Protein AF-A0A4L0P262-F1 (afdb_monomer_lite)

Structure (mmCIF, N/CA/C/O backbone):
data_AF-A0A4L0P262-F1
#
_entry.id   AF-A0A4L0P262-F1
#
loop_
_atom_site.group_PDB
_atom_site.id
_atom_site.type_symbol
_atom_site.label_atom_id
_atom_site.label_alt_id
_atom_site.label_comp_id
_atom_site.label_asym_id
_atom_site.label_entity_id
_atom_site.label_seq_id
_atom_site.pdbx_PDB_ins_code
_atom_site.Cartn_x
_atom_site.Cartn_y
_atom_site.Cartn_z
_atom_site.occupancy
_atom_site.B_iso_or_equiv
_atom_site.auth_seq_id
_atom_site.auth_comp_id
_atom_site.auth_asym_id
_atom_site.auth_atom_id
_atom_site.pdbx_PDB_model_num
ATOM 1 N N . MET A 1 1 ? 10.558 -19.652 -18.242 1.00 34.09 1 MET A N 1
ATOM 2 C CA . MET A 1 1 ? 9.268 -19.268 -17.632 1.00 34.09 1 MET A CA 1
ATOM 3 C C . MET A 1 1 ? 9.149 -17.761 -17.713 1.00 34.09 1 MET A C 1
ATOM 5 O O . MET A 1 1 ? 9.940 -17.066 -17.094 1.00 34.09 1 MET A O 1
ATOM 9 N N . ILE A 1 2 ? 8.242 -17.273 -18.554 1.00 37.44 2 ILE A N 1
ATOM 10 C CA . ILE A 1 2 ? 7.908 -15.852 -18.667 1.00 37.44 2 ILE A CA 1
ATOM 11 C C . ILE A 1 2 ? 7.004 -15.547 -17.469 1.00 37.44 2 ILE A C 1
ATOM 13 O O . ILE A 1 2 ? 6.025 -16.261 -17.262 1.00 37.44 2 ILE A O 1
ATOM 17 N N . ALA A 1 3 ? 7.376 -14.574 -16.633 1.00 38.41 3 ALA A N 1
ATOM 18 C CA . ALA A 1 3 ? 6.565 -14.160 -15.493 1.00 38.41 3 ALA A CA 1
ATOM 19 C C . ALA A 1 3 ? 5.204 -13.690 -16.018 1.00 38.41 3 ALA A C 1
ATOM 21 O O . ALA A 1 3 ? 5.108 -12.716 -16.762 1.00 38.41 3 ALA A O 1
ATOM 22 N N . ASN A 1 4 ? 4.181 -14.479 -15.708 1.00 40.25 4 ASN A N 1
ATOM 23 C CA . ASN A 1 4 ? 2.859 -14.366 -16.288 1.00 40.25 4 ASN A CA 1
ATOM 24 C C . ASN A 1 4 ? 2.253 -13.012 -15.902 1.00 40.25 4 ASN A C 1
ATOM 26 O O . ASN A 1 4 ? 2.101 -12.710 -14.719 1.00 40.25 4 ASN A O 1
ATOM 30 N N . SER A 1 5 ? 1.811 -12.249 -16.897 1.00 39.28 5 SER A N 1
ATOM 31 C CA . SER A 1 5 ? 0.969 -11.053 -16.766 1.00 39.28 5 SER A CA 1
ATOM 32 C C . SER A 1 5 ? -0.412 -11.339 -16.120 1.00 39.28 5 SER A C 1
ATOM 34 O O . SER A 1 5 ? -1.323 -10.530 -16.243 1.00 39.28 5 SER A O 1
ATOM 36 N N . GLY A 1 6 ? -0.587 -12.486 -15.449 1.00 41.78 6 GLY A N 1
ATOM 37 C CA . GLY A 1 6 ? -1.846 -12.990 -14.888 1.00 41.78 6 GLY A CA 1
ATOM 38 C C . GLY A 1 6 ? -2.045 -12.760 -13.384 1.00 41.78 6 GLY A C 1
ATOM 39 O O . GLY A 1 6 ? -3.049 -13.202 -12.844 1.00 41.78 6 GLY A O 1
ATOM 40 N N . ALA A 1 7 ? -1.122 -12.088 -12.685 1.00 52.00 7 ALA A N 1
ATOM 41 C CA . ALA A 1 7 ? -1.348 -11.685 -11.286 1.00 52.00 7 ALA A CA 1
ATOM 42 C C . ALA A 1 7 ? -2.220 -10.415 -11.167 1.00 52.00 7 ALA A C 1
ATOM 44 O O . ALA A 1 7 ? -2.814 -10.147 -10.120 1.00 52.00 7 ALA A O 1
ATOM 45 N N . TYR A 1 8 ? -2.313 -9.629 -12.242 1.00 48.34 8 TYR A N 1
ATOM 46 C CA . TYR A 1 8 ? -3.209 -8.483 -12.321 1.00 48.34 8 TYR A CA 1
ATOM 47 C C . TYR A 1 8 ? -4.596 -8.996 -12.741 1.00 48.34 8 TYR A C 1
ATOM 49 O O . TYR A 1 8 ? -4.810 -9.332 -13.900 1.00 48.34 8 TYR A O 1
ATOM 57 N N . GLY A 1 9 ? -5.480 -9.199 -11.759 1.00 53.25 9 GLY A N 1
ATOM 58 C CA . GLY A 1 9 ? -6.794 -9.829 -11.922 1.00 53.25 9 GLY A CA 1
ATOM 59 C C . GLY A 1 9 ? -7.169 -10.738 -10.747 1.00 53.25 9 GLY A C 1
ATOM 60 O O . GLY A 1 9 ? -8.254 -10.617 -10.195 1.00 53.25 9 GLY A O 1
ATOM 61 N N . ALA A 1 10 ? -6.233 -11.572 -10.277 1.00 57.12 10 ALA A N 1
ATOM 62 C CA . ALA A 1 10 ? -6.459 -12.475 -9.137 1.00 57.12 10 ALA A CA 1
ATOM 63 C C . ALA A 1 10 ? -6.715 -11.743 -7.806 1.00 57.12 10 ALA A C 1
ATOM 65 O O . ALA A 1 10 ? -7.158 -12.347 -6.836 1.00 57.12 10 ALA A O 1
ATOM 66 N N . HIS A 1 11 ? -6.413 -10.444 -7.751 1.00 60.91 11 HIS A N 1
ATOM 67 C CA . HIS A 1 11 ? -6.653 -9.626 -6.576 1.00 60.91 11 HIS A CA 1
ATOM 68 C C . HIS A 1 11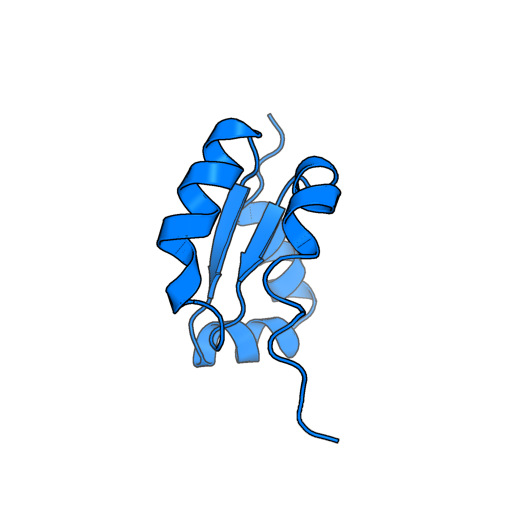 ? -8.119 -9.187 -6.447 1.00 60.91 11 HIS A C 1
ATOM 70 O O . HIS A 1 11 ? -8.552 -9.006 -5.318 1.00 60.91 11 HIS A O 1
ATOM 76 N N . TYR A 1 12 ? -8.904 -9.075 -7.529 1.00 63.19 12 TYR A N 1
ATOM 77 C CA . TYR A 1 12 ? -10.290 -8.578 -7.445 1.00 63.19 12 TYR A CA 1
ATOM 78 C C . TYR A 1 12 ? -11.168 -9.405 -6.495 1.00 63.19 12 TYR A C 1
ATOM 80 O O . TYR A 1 12 ? -11.936 -8.831 -5.727 1.00 63.19 12 TYR A O 1
ATOM 88 N N . ASP A 1 13 ? -10.984 -10.726 -6.473 1.00 67.25 13 ASP A N 1
ATOM 89 C CA . ASP A 1 13 ? -11.760 -11.633 -5.618 1.00 67.25 13 ASP A CA 1
ATOM 90 C C . ASP A 1 13 ? -11.314 -11.616 -4.145 1.00 67.25 13 ASP A C 1
ATOM 92 O O . ASP A 1 13 ? -12.084 -11.976 -3.257 1.00 67.25 13 ASP A O 1
ATOM 96 N N . ILE A 1 14 ? -10.074 -11.198 -3.867 1.00 78.12 14 ILE A N 1
ATOM 97 C CA . ILE A 1 14 ? -9.489 -11.204 -2.514 1.00 78.12 14 ILE A CA 1
ATOM 98 C C . ILE A 1 14 ? -9.329 -9.806 -1.920 1.00 78.12 14 ILE A C 1
ATOM 100 O O . ILE A 1 14 ? -9.080 -9.687 -0.726 1.00 78.12 14 ILE A O 1
ATOM 104 N N . MET A 1 15 ? -9.471 -8.746 -2.723 1.00 79.81 15 MET A N 1
ATOM 105 C CA . MET A 1 15 ? -9.308 -7.357 -2.288 1.00 79.81 15 MET A CA 1
ATOM 106 C C . MET A 1 15 ? -10.190 -7.057 -1.080 1.00 79.81 15 MET A C 1
ATOM 108 O O . MET A 1 15 ? -9.691 -6.528 -0.096 1.00 79.81 15 MET A O 1
ATOM 112 N N . GLY A 1 16 ? -11.458 -7.479 -1.119 1.00 79.56 16 GLY A N 1
ATOM 113 C CA . GLY A 1 16 ? -12.425 -7.277 -0.034 1.00 79.56 16 GLY A CA 1
ATOM 114 C C . GLY A 1 16 ? -12.082 -7.956 1.297 1.00 79.56 16 GLY A C 1
ATOM 115 O O . GLY A 1 16 ? -12.779 -7.727 2.278 1.00 79.56 16 GLY A O 1
ATOM 116 N N . VAL A 1 17 ? -11.040 -8.791 1.346 1.00 87.25 17 VAL A N 1
ATOM 117 C CA . VAL A 1 17 ? -10.562 -9.447 2.576 1.00 87.25 17 VAL A CA 1
ATOM 118 C C . VAL A 1 17 ? -9.525 -8.588 3.310 1.00 87.25 17 VAL A C 1
ATOM 120 O O . VAL A 1 17 ? -9.261 -8.826 4.485 1.00 87.25 17 VAL A O 1
ATOM 123 N N . TYR A 1 18 ? -8.920 -7.608 2.636 1.00 89.50 18 TYR A N 1
ATOM 124 C CA . TYR A 1 18 ? -7.839 -6.792 3.184 1.00 89.50 18 TYR A CA 1
ATOM 125 C C . TYR A 1 18 ? -8.295 -5.367 3.469 1.00 89.50 18 TYR A C 1
ATOM 127 O O . TYR A 1 18 ? -8.972 -4.752 2.652 1.00 89.50 18 TYR A O 1
ATOM 135 N N . ASP A 1 19 ? -7.816 -4.799 4.574 1.00 91.00 19 ASP A N 1
ATOM 136 C CA . ASP A 1 19 ? -8.142 -3.420 4.946 1.00 91.00 19 ASP A CA 1
ATOM 137 C C . ASP A 1 19 ? -7.214 -2.373 4.296 1.00 91.00 19 ASP A C 1
ATOM 139 O O . ASP A 1 19 ? -7.589 -1.213 4.102 1.00 91.00 19 ASP A O 1
ATOM 143 N N . LEU A 1 20 ? -5.992 -2.787 3.932 1.00 92.69 20 LEU A N 1
ATOM 144 C CA . LEU A 1 20 ? -4.966 -1.946 3.313 1.00 92.69 20 LEU A CA 1
ATOM 145 C C . LEU A 1 20 ? -4.248 -2.690 2.180 1.00 92.69 20 LEU A C 1
ATOM 147 O O . LEU A 1 20 ? -3.703 -3.777 2.372 1.00 92.69 20 LEU A O 1
ATOM 151 N N . ILE A 1 21 ? -4.156 -2.046 1.017 1.00 92.81 21 ILE A N 1
ATOM 152 C CA . ILE A 1 21 ? -3.399 -2.523 -0.145 1.00 92.81 21 ILE A CA 1
ATOM 153 C C . ILE A 1 21 ? -2.227 -1.573 -0.418 1.00 92.81 21 ILE A C 1
ATOM 155 O O . ILE A 1 21 ? -2.407 -0.374 -0.632 1.00 92.81 21 ILE A O 1
ATOM 159 N N . ILE A 1 22 ? -1.009 -2.119 -0.461 1.00 94.12 22 ILE A N 1
ATOM 160 C CA . ILE A 1 22 ? 0.225 -1.368 -0.736 1.00 94.12 22 ILE A CA 1
ATOM 161 C C . ILE A 1 22 ? 0.784 -1.791 -2.097 1.00 94.12 22 ILE A C 1
ATOM 163 O O . ILE A 1 22 ? 1.250 -2.917 -2.270 1.00 94.12 22 ILE A O 1
ATOM 167 N N . LEU A 1 23 ? 0.789 -0.876 -3.066 1.00 93.81 23 LEU A N 1
ATOM 168 C CA . LEU A 1 23 ? 1.344 -1.126 -4.394 1.00 93.81 23 LEU A CA 1
ATOM 169 C C . LEU A 1 23 ? 2.859 -0.921 -4.414 1.00 93.81 23 LEU A C 1
ATOM 171 O O . LEU A 1 23 ? 3.376 0.146 -4.057 1.00 93.81 23 LEU A O 1
ATOM 175 N N . ALA A 1 24 ? 3.568 -1.940 -4.900 1.00 93.50 24 ALA A N 1
ATOM 176 C CA . ALA A 1 24 ? 4.996 -1.868 -5.172 1.00 93.50 24 ALA A CA 1
ATOM 177 C C . ALA A 1 24 ? 5.293 -0.939 -6.373 1.00 93.50 24 ALA A C 1
ATOM 179 O O . ALA A 1 24 ? 4.437 -0.752 -7.245 1.00 93.50 24 ALA A O 1
ATOM 180 N N . PRO A 1 25 ? 6.523 -0.404 -6.500 1.00 91.75 25 PRO A N 1
ATOM 181 C CA . PRO A 1 25 ? 6.845 0.606 -7.512 1.00 91.75 25 PRO A CA 1
ATOM 182 C C . PRO A 1 25 ? 6.596 0.152 -8.957 1.00 91.75 25 PRO A C 1
ATOM 184 O O . PRO A 1 25 ? 6.216 0.966 -9.795 1.00 91.75 25 PRO A O 1
ATOM 187 N N . GLN A 1 26 ? 6.781 -1.144 -9.235 1.00 90.25 26 GLN A N 1
ATOM 188 C CA . GLN A 1 26 ? 6.616 -1.739 -10.569 1.00 90.25 26 GLN A CA 1
ATOM 189 C C . GLN A 1 26 ? 5.157 -1.759 -11.045 1.00 90.25 26 GLN A C 1
ATOM 191 O O . GLN A 1 26 ? 4.901 -1.729 -12.241 1.00 90.25 26 GLN A O 1
ATOM 196 N N . VAL A 1 27 ? 4.202 -1.782 -10.112 1.00 91.75 27 VAL A N 1
ATOM 197 C CA . VAL A 1 27 ? 2.758 -1.859 -10.391 1.00 91.75 27 VAL A CA 1
ATOM 198 C C . VAL A 1 27 ? 2.045 -0.538 -10.095 1.00 91.75 27 VAL A C 1
ATOM 200 O O . VAL A 1 27 ? 0.823 -0.460 -10.088 1.00 91.75 27 VAL A O 1
ATOM 203 N N . ARG A 1 28 ? 2.791 0.550 -9.875 1.00 88.94 28 ARG A N 1
ATOM 204 C CA . ARG A 1 28 ? 2.226 1.860 -9.522 1.00 88.94 28 ARG A CA 1
ATOM 205 C C . ARG A 1 28 ? 1.335 2.464 -10.617 1.00 88.94 28 ARG A C 1
ATOM 207 O O . ARG A 1 28 ? 0.457 3.261 -10.297 1.00 88.94 28 ARG A O 1
ATOM 214 N N . SER A 1 29 ? 1.534 2.107 -11.889 1.00 89.62 29 SER A N 1
ATOM 215 C CA . SER A 1 29 ? 0.683 2.558 -13.007 1.00 89.62 29 SER A CA 1
ATOM 216 C C . SER A 1 29 ? -0.793 2.202 -12.813 1.00 89.62 29 SER A C 1
ATOM 218 O O . SER A 1 29 ? -1.663 2.939 -13.266 1.00 89.62 29 SER A O 1
ATOM 220 N N . TYR A 1 30 ? -1.059 1.126 -12.078 1.00 88.50 30 TYR A N 1
ATOM 221 C CA . TYR A 1 30 ? -2.388 0.597 -11.794 1.00 88.50 30 TYR A CA 1
ATOM 222 C C . TYR A 1 30 ? -3.121 1.308 -10.651 1.00 88.50 30 TYR A C 1
ATOM 224 O O . TYR A 1 30 ? -4.309 1.088 -10.440 1.00 88.50 30 TYR A O 1
ATOM 232 N N . TYR A 1 31 ? -2.445 2.212 -9.932 1.00 90.50 31 TYR A N 1
ATOM 233 C CA . TYR A 1 31 ? -3.009 2.874 -8.754 1.00 90.50 31 TYR A CA 1
ATOM 234 C C .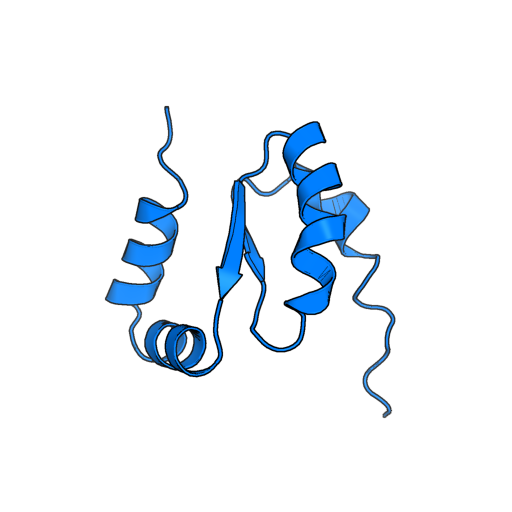 TYR A 1 31 ? -4.340 3.578 -9.030 1.00 90.50 31 TYR A C 1
ATOM 236 O O . TYR A 1 31 ? -5.248 3.504 -8.213 1.00 90.50 31 TYR A O 1
ATOM 244 N N . ARG A 1 32 ? -4.472 4.264 -10.174 1.00 90.88 32 ARG A N 1
ATOM 245 C CA . ARG A 1 32 ? -5.701 5.010 -10.489 1.00 90.88 32 ARG A CA 1
ATOM 246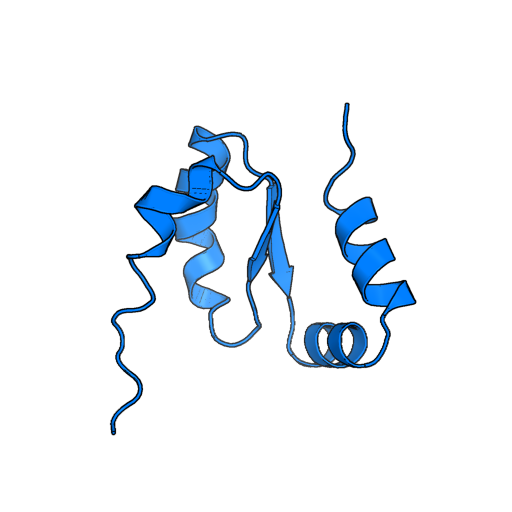 C C . ARG A 1 32 ? -6.903 4.094 -10.684 1.00 90.88 32 ARG A C 1
ATOM 248 O O . ARG A 1 32 ? -7.984 4.449 -10.242 1.00 90.88 32 ARG A O 1
ATOM 255 N N . GLU A 1 33 ? -6.700 2.961 -11.344 1.00 88.62 33 GLU A N 1
ATOM 256 C CA . GLU A 1 33 ? -7.750 1.975 -11.589 1.00 88.62 33 GLU A CA 1
ATOM 257 C C . GLU A 1 33 ? -8.131 1.281 -10.279 1.00 88.62 33 GLU A C 1
ATOM 259 O O . GLU A 1 33 ? -9.274 1.379 -9.844 1.00 88.62 33 GLU A O 1
ATOM 264 N N . MET A 1 34 ? -7.146 0.721 -9.569 1.00 87.62 34 MET A N 1
ATOM 265 C CA . MET A 1 34 ? -7.383 0.017 -8.305 1.00 87.62 34 MET A CA 1
ATOM 266 C C . MET A 1 34 ? -7.966 0.913 -7.210 1.00 87.62 34 MET A C 1
ATOM 268 O O . MET A 1 34 ? -8.666 0.421 -6.329 1.00 87.62 34 MET A O 1
ATOM 272 N N . LYS A 1 35 ? -7.697 2.223 -7.243 1.00 90.69 35 LYS A N 1
ATOM 273 C CA . LYS A 1 35 ? -8.282 3.171 -6.292 1.00 90.69 35 LYS A CA 1
ATOM 274 C C . LYS A 1 35 ? -9.797 3.271 -6.429 1.00 90.69 35 LYS A C 1
ATOM 276 O O . LYS A 1 35 ? -10.470 3.328 -5.408 1.00 90.69 35 LYS A O 1
ATOM 281 N N . VAL A 1 36 ? -10.328 3.235 -7.651 1.00 90.75 36 VAL A N 1
ATOM 282 C CA . VAL A 1 36 ? -11.782 3.264 -7.876 1.00 90.75 36 VAL A CA 1
ATOM 283 C C . VAL A 1 36 ? -12.444 2.036 -7.250 1.00 90.75 36 VAL A C 1
ATOM 285 O O . VAL A 1 36 ? -13.498 2.153 -6.628 1.00 90.75 36 VAL A O 1
ATOM 288 N N . ASP A 1 37 ? -11.816 0.868 -7.367 1.00 87.25 37 ASP A N 1
ATOM 289 C CA . ASP A 1 37 ? -12.351 -0.370 -6.797 1.00 87.25 37 ASP A CA 1
ATOM 290 C C . ASP A 1 37 ? -12.154 -0.448 -5.277 1.00 87.25 37 ASP A C 1
ATOM 292 O O . ASP A 1 37 ? -13.064 -0.858 -4.559 1.00 87.25 37 ASP A O 1
ATOM 296 N N . ALA A 1 38 ? -11.015 0.023 -4.764 1.00 88.12 38 ALA A N 1
ATOM 297 C CA . ALA A 1 38 ? -10.753 0.109 -3.329 1.00 88.12 38 ALA A CA 1
ATOM 298 C C . ALA A 1 38 ? -11.738 1.057 -2.621 1.00 88.12 38 ALA A C 1
ATOM 300 O O . ALA A 1 38 ? -12.277 0.701 -1.576 1.00 88.12 38 ALA A O 1
ATOM 301 N N . GLU A 1 39 ? -12.053 2.213 -3.219 1.00 88.44 39 GLU A N 1
ATOM 302 C CA . GLU A 1 39 ? -13.045 3.160 -2.688 1.00 88.44 39 GLU A CA 1
ATOM 303 C C . GLU A 1 39 ? -14.448 2.541 -2.597 1.00 88.44 39 GLU A C 1
ATOM 305 O O . GLU A 1 39 ? -15.151 2.763 -1.612 1.00 88.44 39 GLU A O 1
ATOM 310 N N . ARG A 1 40 ? -14.849 1.718 -3.577 1.00 88.31 40 ARG A N 1
ATOM 311 C CA . ARG A 1 40 ? -16.139 0.999 -3.550 1.00 88.31 40 ARG A CA 1
ATOM 312 C C . ARG A 1 40 ? -16.225 -0.026 -2.423 1.00 88.31 40 ARG A C 1
ATOM 314 O O . ARG A 1 40 ? -17.315 -0.279 -1.919 1.00 88.31 40 ARG A O 1
ATOM 321 N N . LEU A 1 41 ? -15.094 -0.623 -2.063 1.00 86.12 41 LEU A N 1
ATOM 322 C CA . LEU A 1 41 ? -14.989 -1.656 -1.034 1.00 86.12 41 LEU A CA 1
ATOM 323 C C . LEU A 1 41 ? -14.625 -1.089 0.350 1.00 86.12 41 LEU A C 1
ATOM 325 O O . LEU A 1 41 ? -14.594 -1.840 1.318 1.00 86.12 41 LEU A O 1
ATOM 329 N N . GLY A 1 42 ? -14.356 0.217 0.457 1.00 88.25 42 GLY A N 1
ATOM 330 C CA . GLY A 1 42 ? -13.920 0.857 1.703 1.00 88.25 42 GLY A CA 1
ATOM 331 C C . GLY A 1 42 ? -12.478 0.527 2.112 1.00 88.25 42 GLY A C 1
ATOM 332 O O . GLY A 1 42 ? -12.122 0.688 3.275 1.00 88.25 42 GLY A O 1
ATOM 333 N N . ILE A 1 43 ? -11.648 0.076 1.171 1.00 90.50 43 ILE A N 1
ATOM 334 C CA . ILE A 1 43 ? -10.271 -0.369 1.410 1.00 90.50 43 ILE A CA 1
ATOM 335 C C . ILE A 1 43 ? -9.310 0.809 1.250 1.00 90.50 43 ILE A C 1
ATOM 337 O O . ILE A 1 43 ? -9.406 1.584 0.294 1.00 90.50 43 ILE A O 1
ATOM 341 N N . GLN A 1 44 ? -8.325 0.921 2.141 1.00 92.12 44 GLN A N 1
ATOM 342 C CA . GLN A 1 44 ? -7.252 1.901 1.984 1.00 92.12 44 GLN A CA 1
ATOM 343 C C . GLN A 1 44 ? -6.239 1.421 0.938 1.00 92.12 44 GLN A C 1
ATOM 345 O O . GLN A 1 44 ? -5.823 0.264 0.934 1.00 92.12 44 GLN A O 1
ATOM 350 N N . ILE A 1 45 ? -5.800 2.311 0.046 1.00 92.94 45 ILE A N 1
ATOM 351 C CA . ILE A 1 45 ? -4.805 1.970 -0.979 1.00 92.94 45 ILE A CA 1
ATOM 352 C C . ILE A 1 45 ? -3.714 3.028 -1.094 1.00 92.94 45 ILE A C 1
ATOM 354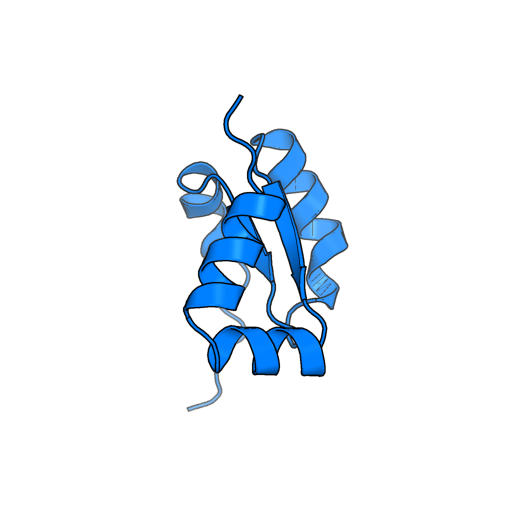 O O . ILE A 1 45 ? -3.972 4.226 -1.247 1.00 92.94 45 ILE A O 1
ATOM 358 N N . VAL A 1 46 ? -2.466 2.566 -1.087 1.00 94.75 46 VAL A N 1
ATOM 359 C CA . VAL A 1 46 ? -1.275 3.417 -1.164 1.00 94.75 46 VAL A CA 1
ATOM 360 C C . VAL A 1 46 ? -0.298 2.883 -2.202 1.00 94.75 46 VAL A C 1
ATOM 362 O O . VAL A 1 46 ? -0.183 1.679 -2.414 1.00 94.75 46 VAL A O 1
ATOM 365 N N . ALA A 1 47 ? 0.417 3.783 -2.874 1.00 94.12 47 ALA A N 1
ATOM 366 C CA . ALA A 1 47 ? 1.413 3.428 -3.880 1.00 94.12 47 ALA A CA 1
ATOM 367 C C . ALA A 1 47 ? 2.790 3.927 -3.454 1.00 94.12 47 ALA A C 1
ATOM 369 O O . ALA A 1 47 ? 2.964 5.113 -3.178 1.00 94.12 47 ALA A O 1
ATOM 370 N N . THR A 1 48 ? 3.773 3.033 -3.470 1.00 93.44 48 THR A N 1
ATOM 371 C CA . THR A 1 48 ? 5.143 3.348 -3.054 1.00 93.44 48 THR A CA 1
ATOM 372 C C . THR A 1 48 ? 6.018 3.801 -4.222 1.00 93.44 48 THR A C 1
ATOM 374 O O . THR A 1 48 ? 5.795 3.458 -5.392 1.00 93.44 48 THR A O 1
ATOM 377 N N . ARG A 1 49 ? 7.054 4.584 -3.916 1.00 92.31 49 ARG A N 1
ATOM 378 C CA . ARG A 1 49 ? 8.131 4.948 -4.855 1.00 92.31 49 ARG A CA 1
ATOM 379 C C . ARG A 1 49 ? 9.333 4.014 -4.702 1.00 92.31 49 ARG A C 1
ATOM 381 O O . ARG A 1 49 ? 9.500 3.367 -3.678 1.00 92.31 49 ARG A O 1
ATOM 388 N N . GLY A 1 50 ? 10.207 3.972 -5.714 1.00 91.50 50 GLY A N 1
ATOM 389 C CA . GLY A 1 50 ? 11.353 3.048 -5.772 1.00 91.50 50 GLY A CA 1
ATOM 390 C C . GLY A 1 50 ? 12.213 3.033 -4.503 1.00 91.50 50 GLY A C 1
ATOM 391 O O . GLY A 1 50 ? 12.318 2.008 -3.838 1.00 91.50 50 GLY A O 1
ATOM 392 N N . MET A 1 51 ? 12.787 4.183 -4.138 1.00 92.56 51 MET A N 1
ATOM 393 C CA . MET A 1 51 ? 13.631 4.294 -2.940 1.00 92.56 51 MET A CA 1
ATOM 394 C C . MET A 1 51 ? 12.863 4.070 -1.634 1.00 92.56 51 MET A C 1
ATOM 396 O O . MET A 1 51 ? 13.393 3.472 -0.705 1.00 92.56 51 MET A O 1
ATOM 400 N N . GLU A 1 52 ? 11.616 4.529 -1.568 1.00 93.88 52 GLU A N 1
ATOM 401 C CA . GLU A 1 52 ? 10.745 4.366 -0.403 1.00 93.88 52 GLU A CA 1
ATOM 402 C C . GLU A 1 52 ? 10.473 2.886 -0.123 1.00 93.88 52 GLU A C 1
ATOM 404 O O . GLU A 1 52 ? 10.751 2.416 0.977 1.00 93.88 52 GLU A O 1
ATOM 409 N N . TYR A 1 53 ? 10.053 2.125 -1.137 1.00 94.19 53 TYR A N 1
ATOM 410 C CA . TYR A 1 53 ? 9.793 0.693 -1.007 1.00 94.19 53 TYR A CA 1
ATOM 411 C C . TYR A 1 53 ? 11.037 -0.071 -0.533 1.00 94.19 53 TYR A C 1
ATOM 413 O O . TYR A 1 53 ? 10.947 -0.881 0.383 1.00 94.19 53 TYR A O 1
ATOM 421 N N . ILE A 1 54 ? 12.219 0.234 -1.084 1.00 94.19 54 ILE A N 1
ATOM 422 C CA . ILE A 1 54 ? 13.483 -0.399 -0.670 1.00 94.19 54 ILE A CA 1
ATOM 423 C C . ILE A 1 54 ? 13.853 -0.067 0.783 1.00 94.19 54 ILE A C 1
ATOM 425 O O . ILE A 1 54 ? 14.395 -0.915 1.491 1.00 94.19 54 ILE A O 1
ATOM 429 N N . HIS A 1 55 ? 13.586 1.153 1.251 1.00 95.69 55 HIS A N 1
ATOM 430 C CA . HIS A 1 55 ? 13.819 1.501 2.653 1.00 95.69 55 HIS A CA 1
ATOM 431 C C . HIS A 1 55 ? 12.858 0.777 3.596 1.00 95.69 55 HIS A C 1
ATOM 433 O O . HIS A 1 55 ? 13.286 0.356 4.672 1.00 95.69 55 HIS A O 1
ATOM 439 N N . LEU A 1 56 ? 11.598 0.608 3.189 1.00 95.75 56 LEU A N 1
ATOM 440 C CA . LEU A 1 56 ? 10.610 -0.152 3.951 1.00 95.75 56 LEU A CA 1
ATOM 441 C C . LEU A 1 56 ? 11.037 -1.623 4.048 1.00 95.75 56 LEU A C 1
ATOM 443 O O . LEU A 1 56 ? 11.195 -2.127 5.159 1.00 95.75 56 LEU A O 1
ATOM 447 N N . THR A 1 57 ? 11.376 -2.283 2.933 1.00 94.56 57 THR A N 1
ATOM 448 C CA . THR A 1 57 ? 11.761 -3.712 2.948 1.00 94.56 57 THR A CA 1
ATOM 449 C C . THR A 1 57 ? 13.012 -4.019 3.776 1.00 94.56 57 THR A C 1
ATOM 451 O O . THR A 1 57 ? 13.177 -5.143 4.244 1.00 94.56 57 THR A O 1
ATOM 454 N N . LYS A 1 58 ? 13.889 -3.031 3.992 1.00 95.88 58 LYS A N 1
ATOM 455 C CA . LYS A 1 58 ? 15.105 -3.164 4.813 1.00 95.88 58 LYS A CA 1
ATOM 456 C C . LYS A 1 58 ? 14.911 -2.807 6.287 1.00 95.88 58 LYS A C 1
ATOM 458 O O . LYS A 1 58 ? 15.843 -2.973 7.071 1.00 95.88 58 LYS A O 1
ATOM 463 N N . SER A 1 59 ? 13.748 -2.290 6.679 1.00 96.50 59 SER A N 1
ATOM 464 C CA . SER A 1 59 ? 13.490 -1.842 8.046 1.00 96.50 59 SER A CA 1
ATOM 465 C C . SER A 1 59 ? 12.109 -2.303 8.521 1.00 96.50 59 SER A C 1
ATOM 467 O O . SER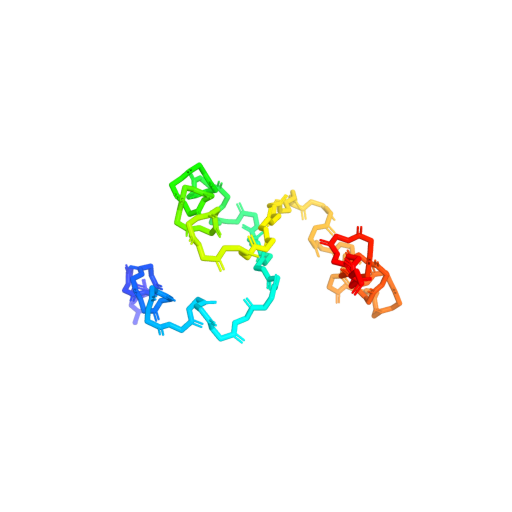 A 1 59 ? 11.101 -1.674 8.189 1.00 96.50 59 SER A O 1
ATOM 469 N N . PRO A 1 60 ? 12.047 -3.365 9.347 1.00 95.06 60 PRO A N 1
ATOM 470 C CA . PRO A 1 60 ? 10.786 -3.878 9.879 1.00 95.06 60 PRO A CA 1
ATOM 471 C C . PRO A 1 60 ? 9.990 -2.819 10.649 1.00 95.06 60 PRO A C 1
ATOM 473 O O . PRO A 1 60 ? 8.790 -2.678 10.439 1.00 95.06 60 PRO A O 1
ATOM 476 N N . SER A 1 61 ? 10.662 -2.015 11.479 1.00 96.50 61 SER A N 1
ATOM 477 C CA . SER A 1 61 ? 10.017 -0.950 12.255 1.00 96.50 61 SER A CA 1
ATOM 478 C C . SER A 1 61 ? 9.382 0.112 11.359 1.00 96.50 61 SER A C 1
ATOM 480 O O . SER A 1 61 ? 8.237 0.489 11.586 1.00 96.50 61 SER A O 1
ATOM 482 N N . LYS A 1 62 ? 10.086 0.550 10.304 1.00 95.75 62 LYS A N 1
ATOM 483 C CA . LYS A 1 62 ? 9.534 1.520 9.345 1.00 95.75 62 LYS A CA 1
ATOM 484 C C . LYS A 1 62 ? 8.404 0.922 8.515 1.00 95.75 62 LYS A C 1
ATOM 486 O O . LYS A 1 62 ? 7.457 1.629 8.213 1.00 95.75 62 LYS A O 1
ATOM 491 N N . SER A 1 63 ? 8.482 -0.363 8.172 1.00 95.19 63 SER A N 1
ATOM 492 C CA . SER A 1 63 ? 7.395 -1.062 7.479 1.00 95.19 63 SER A CA 1
ATOM 493 C C . SER A 1 63 ? 6.121 -1.111 8.315 1.00 95.19 63 SER A C 1
ATOM 495 O O . SER A 1 63 ? 5.053 -0.774 7.815 1.00 95.19 63 SER A O 1
ATOM 497 N N . LEU A 1 64 ? 6.232 -1.485 9.593 1.00 95.25 64 LEU A N 1
ATOM 498 C CA . LEU A 1 64 ? 5.078 -1.522 10.489 1.00 95.25 64 LEU A CA 1
ATOM 499 C C . LEU A 1 64 ? 4.502 -0.119 10.707 1.00 95.25 64 LEU A C 1
ATOM 501 O O . LEU A 1 64 ? 3.294 0.067 10.609 1.00 95.25 64 LEU A O 1
ATOM 505 N N . GLN A 1 65 ? 5.366 0.870 10.945 1.00 95.44 65 GLN A N 1
ATOM 506 C CA . GLN A 1 65 ? 4.948 2.263 11.081 1.00 95.44 65 GLN A CA 1
ATOM 507 C C . GLN A 1 65 ? 4.220 2.757 9.826 1.00 95.44 65 GLN A C 1
ATOM 509 O O . GLN A 1 65 ? 3.151 3.342 9.939 1.00 95.44 65 GLN A O 1
ATOM 514 N N . PHE A 1 66 ? 4.748 2.461 8.637 1.00 95.44 66 PHE A N 1
ATOM 515 C CA . PHE A 1 66 ? 4.126 2.841 7.372 1.00 95.44 66 PHE A CA 1
ATOM 516 C C . PHE A 1 66 ? 2.713 2.264 7.227 1.00 95.44 66 PHE A C 1
ATOM 518 O O . PHE A 1 66 ? 1.813 2.971 6.786 1.00 95.44 66 PHE A O 1
ATOM 525 N N . VAL A 1 67 ? 2.497 1.006 7.626 1.00 95.06 67 VAL A N 1
ATOM 526 C CA . VAL A 1 67 ? 1.159 0.392 7.635 1.00 95.06 67 VAL A CA 1
ATOM 527 C C . VAL A 1 67 ? 0.225 1.138 8.590 1.00 95.06 67 VAL A C 1
ATOM 529 O O . VAL A 1 67 ? -0.870 1.513 8.187 1.00 95.06 67 VAL A O 1
ATOM 532 N N . LEU A 1 68 ? 0.663 1.402 9.824 1.00 94.06 68 LEU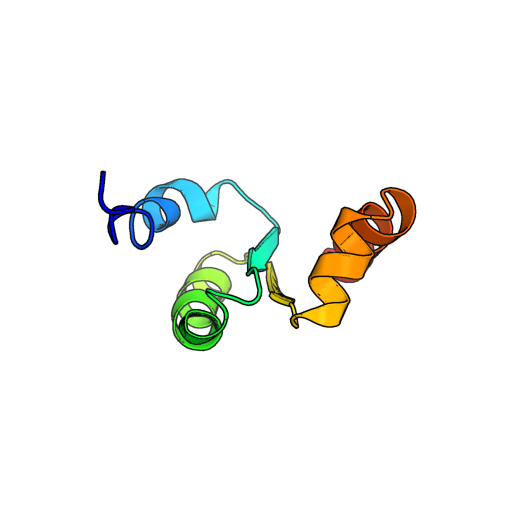 A N 1
ATOM 533 C CA . LEU A 1 68 ? -0.153 2.069 10.847 1.00 94.06 68 LEU A CA 1
ATOM 534 C C . LEU A 1 68 ? -0.479 3.531 10.497 1.00 94.06 68 LEU A C 1
ATOM 536 O O . LEU A 1 68 ? -1.568 4.015 10.789 1.00 94.06 68 LEU A O 1
ATOM 540 N N . GLU A 1 69 ? 0.436 4.248 9.848 1.00 93.75 69 GLU A N 1
ATOM 541 C CA . GLU A 1 69 ? 0.202 5.622 9.379 1.00 93.75 69 GLU A CA 1
ATOM 542 C C . GLU A 1 69 ? -0.851 5.685 8.266 1.00 93.75 69 GLU A C 1
ATOM 544 O O . GLU A 1 69 ? -1.606 6.652 8.186 1.00 93.75 69 GLU A O 1
ATOM 549 N N . HIS A 1 70 ? -0.925 4.650 7.426 1.00 91.25 70 HIS A N 1
ATOM 550 C CA . HIS A 1 70 ? -1.847 4.584 6.288 1.00 91.25 70 HIS A CA 1
ATOM 551 C C . HIS A 1 70 ? -3.113 3.765 6.566 1.00 91.25 70 HIS A C 1
ATOM 553 O O . HIS A 1 70 ? -3.995 3.686 5.712 1.00 91.25 70 HIS A O 1
ATOM 559 N N . TYR A 1 71 ? -3.219 3.185 7.759 1.00 88.44 71 TYR A N 1
ATOM 560 C CA . TYR A 1 71 ? -4.411 2.516 8.245 1.00 88.44 71 TYR A CA 1
ATOM 561 C C . TYR A 1 71 ? -4.661 2.907 9.703 1.00 88.44 71 TYR A C 1
ATOM 563 O O . TYR A 1 71 ? -4.158 2.288 10.639 1.00 88.44 71 TYR A O 1
ATOM 571 N N . GLN A 1 72 ? -5.437 3.974 9.885 1.00 71.00 72 GLN A N 1
ATOM 572 C CA . GLN A 1 72 ? -5.951 4.372 11.189 1.00 71.00 72 GLN A CA 1
ATOM 573 C C . GLN A 1 72 ? -7.281 3.645 11.390 1.00 71.00 72 GLN A C 1
ATOM 575 O O . GLN A 1 72 ? -8.276 3.996 10.757 1.00 71.00 72 GLN A O 1
ATOM 580 N N . ALA A 1 73 ? -7.282 2.605 12.224 1.00 57.19 73 ALA A N 1
ATOM 581 C CA . ALA A 1 73 ? -8.525 1.994 12.674 1.00 57.19 73 ALA A CA 1
ATOM 582 C C . ALA A 1 73 ? -9.352 3.070 13.397 1.00 57.19 73 ALA A C 1
ATOM 584 O O . ALA A 1 73 ? -8.852 3.693 14.336 1.00 57.19 73 ALA A O 1
ATOM 585 N N . VAL A 1 74 ? -10.565 3.327 12.903 1.00 50.81 74 VAL A N 1
ATOM 586 C CA . VAL A 1 74 ? -11.552 4.193 13.570 1.00 50.81 74 VAL A CA 1
ATOM 587 C C . VAL A 1 74 ? -12.128 3.463 14.774 1.00 50.81 74 VAL A C 1
ATOM 589 O O . VAL A 1 74 ? -12.440 2.260 14.624 1.00 50.81 74 VAL A O 1
#

Foldseek 3Di:
DPPDPPVVPVCLVVVLVAQEAEAEQVCQVCQVVVVVVCVVSNHFYYYDHDVRVVVLVVDVVVVVVVVCVRDPDD

Secondary structure (DSSP, 8-state):
----TTTTTTTTTTGGG-SEEEE-GGGGGGHHHHHHHHHHHT-EEEE--HHHHHHHHT-HHHHHHHHHHH----

Radius of gyration: 13.24 Å; chains: 1; bounding box: 31×25×32 Å

Sequence (74 aa):
MIANSGAYGAHYDIMGVYDLIILAPQVRSYYREMKVDAERLGIQIVATRGMEYIHLTKSPSKSLQFVLEHYQAV

pLDDT: mean 82.66, std 17.88, range [34.09, 96.5]

InterPro domains:
  IPR013012 Phosphotransferase system, EIIB component, type 3 [PS51100] (1-73)
  IPR036095 PTS system IIB component-like superfamily [SSF52794] (6-56)

Organism: Streptococcus pneumoniae (NCBI:txid1313)